Protein AF-M8BZ52-F1 (afdb_monomer_lite)

Foldseek 3Di:
DDDDDDPPDWDADPVPRDTHPDPVVNVVVVVVVVVVVVVVVVVVVVVVVVVVVVVVVVVVVVVVVVVVVVVVVVVVVPDDPDDDDDPDDPPPPDPPPDPPPPPPPPDD

Sequence (108 aa):
MAVTAAPGGFFLCVYCDRKFRSSQALGGHQNAHKTERSVAKRRLEMAAAKRRRDIAATKRAQHVSYSLSLAWKAREKAAPPGMLGPTGGKRARSSLERADELDLSLRL

Structure (mmCIF, N/CA/C/O backbone):
data_AF-M8BZ52-F1
#
_entry.id   AF-M8BZ52-F1
#
loop_
_atom_site.group_PDB
_atom_site.id
_atom_site.type_symbol
_atom_site.label_atom_id
_atom_site.label_alt_id
_atom_site.label_comp_id
_atom_site.label_asym_id
_atom_site.label_entity_id
_atom_site.label_seq_id
_atom_site.pdbx_PDB_ins_code
_atom_site.Cartn_x
_atom_site.Cartn_y
_atom_site.Cartn_z
_atom_site.occupancy
_atom_site.B_iso_or_equiv
_atom_site.auth_seq_id
_atom_site.auth_comp_id
_atom_site.auth_asym_id
_atom_site.auth_atom_id
_atom_site.pdbx_PDB_model_num
ATOM 1 N N . MET A 1 1 ? -3.275 9.400 33.314 1.00 44.19 1 MET A N 1
ATOM 2 C CA . MET A 1 1 ? -4.608 9.912 32.930 1.00 44.19 1 MET A CA 1
ATOM 3 C C . MET A 1 1 ? -5.636 8.848 33.279 1.00 44.19 1 MET A C 1
ATOM 5 O O . MET A 1 1 ? -5.594 7.779 32.687 1.00 44.19 1 MET A O 1
ATOM 9 N N . ALA A 1 2 ? -6.462 9.086 34.300 1.00 46.66 2 ALA A N 1
ATOM 10 C CA . ALA A 1 2 ? -7.495 8.148 34.735 1.00 46.66 2 ALA A CA 1
ATOM 11 C C . ALA A 1 2 ? -8.751 8.333 33.870 1.00 46.66 2 ALA A C 1
ATOM 13 O O . ALA A 1 2 ? -9.268 9.442 33.766 1.00 46.66 2 ALA A O 1
ATOM 14 N N . VAL A 1 3 ? -9.213 7.259 33.228 1.00 54.59 3 VAL A N 1
ATOM 15 C CA . VAL A 1 3 ? -10.483 7.239 32.492 1.00 54.59 3 VAL A CA 1
ATOM 16 C C . VAL A 1 3 ? -11.596 6.999 33.507 1.00 54.59 3 VAL A C 1
ATOM 18 O O . VAL A 1 3 ? -11.730 5.894 34.029 1.00 54.59 3 VAL A O 1
ATOM 21 N N . THR A 1 4 ? -12.391 8.025 33.802 1.00 50.62 4 THR A N 1
ATOM 22 C CA . THR A 1 4 ? -13.637 7.886 34.560 1.00 50.62 4 THR A CA 1
ATOM 23 C C . THR A 1 4 ? -14.707 7.301 33.637 1.00 50.62 4 THR A C 1
ATOM 25 O O . THR A 1 4 ? -15.335 7.997 32.844 1.00 50.62 4 THR A O 1
ATOM 28 N N . ALA A 1 5 ? -14.890 5.981 33.690 1.00 53.78 5 ALA A N 1
ATOM 29 C CA . ALA A 1 5 ? -16.001 5.322 33.015 1.00 53.78 5 ALA A CA 1
ATOM 30 C C . ALA A 1 5 ? -17.286 5.537 33.832 1.00 53.78 5 ALA A C 1
ATOM 32 O O . ALA A 1 5 ? -17.438 4.975 34.914 1.00 53.78 5 ALA A O 1
ATOM 33 N N . ALA A 1 6 ? -18.209 6.354 33.322 1.00 54.06 6 ALA A N 1
ATOM 34 C CA . ALA A 1 6 ? -19.573 6.404 33.840 1.00 54.06 6 ALA A CA 1
ATOM 35 C C . ALA A 1 6 ? -20.270 5.040 33.618 1.00 54.06 6 ALA A C 1
ATOM 37 O O . ALA A 1 6 ? -20.055 4.415 32.568 1.00 54.06 6 ALA A O 1
ATOM 38 N N . PRO A 1 7 ? -21.104 4.563 34.561 1.00 54.22 7 PRO A N 1
ATOM 39 C CA . PRO A 1 7 ? -21.791 3.281 34.439 1.00 54.22 7 PRO A CA 1
ATOM 40 C C . PRO A 1 7 ? -22.786 3.333 33.268 1.00 54.22 7 PRO A C 1
ATOM 42 O O . PRO A 1 7 ? -23.843 3.946 33.366 1.00 54.22 7 PRO A O 1
ATOM 45 N N . GLY A 1 8 ? -22.421 2.720 32.135 1.00 64.31 8 GLY A N 1
ATOM 46 C CA . GLY A 1 8 ? -23.273 2.593 30.941 1.00 64.31 8 GLY A CA 1
ATOM 47 C C . GLY A 1 8 ? -22.675 3.092 29.617 1.00 64.31 8 GLY A C 1
ATOM 48 O O . GLY A 1 8 ? -23.313 2.947 28.574 1.00 64.31 8 GLY A O 1
ATOM 49 N N . GLY A 1 9 ? -21.462 3.656 29.623 1.00 80.38 9 GLY A N 1
ATOM 50 C CA . GLY A 1 9 ? -20.800 4.144 28.408 1.00 80.38 9 GLY A CA 1
ATOM 51 C C . GLY A 1 9 ? -20.308 3.031 27.471 1.00 80.38 9 GLY A C 1
ATOM 52 O O . GLY A 1 9 ? -19.904 1.954 27.906 1.00 80.38 9 GLY A O 1
ATOM 53 N N . PHE A 1 10 ? -20.312 3.303 26.166 1.00 91.62 10 PHE A N 1
ATOM 54 C CA . PHE A 1 10 ? -19.679 2.454 25.157 1.00 91.62 10 PHE A CA 1
ATOM 55 C C . PHE A 1 10 ? -18.353 3.069 24.721 1.00 91.62 10 PHE A C 1
ATOM 57 O O . PHE A 1 10 ? -18.222 4.289 24.647 1.00 91.62 10 PHE A O 1
ATOM 64 N N . PHE A 1 11 ? -17.406 2.226 24.333 1.00 92.38 11 PHE A N 1
ATOM 65 C CA . PHE A 1 11 ? -16.172 2.648 23.684 1.00 92.38 11 PHE A CA 1
ATOM 66 C C . PHE A 1 11 ? -16.356 2.629 22.165 1.00 92.38 11 PHE A C 1
ATOM 68 O O . PHE A 1 11 ? -16.849 1.643 21.623 1.00 92.38 11 PHE A O 1
ATOM 75 N N . LEU A 1 12 ? -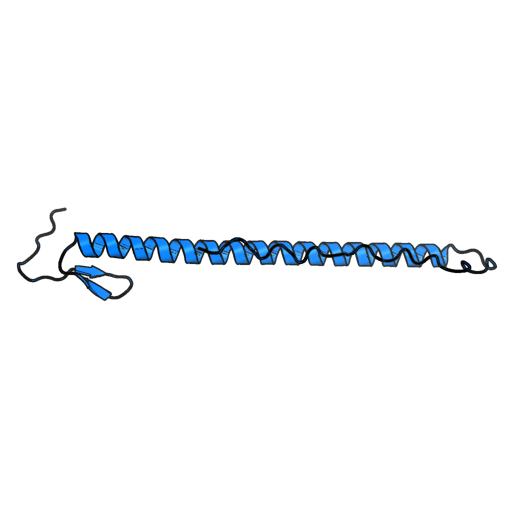15.974 3.699 21.473 1.00 94.44 12 LEU A N 1
ATOM 76 C CA . LEU A 1 12 ? -16.109 3.822 20.020 1.00 94.44 12 LEU A CA 1
ATOM 77 C C . LEU A 1 12 ? -14.757 3.662 19.328 1.00 94.44 12 LEU A C 1
ATOM 79 O O . LEU A 1 12 ? -13.742 4.182 19.794 1.00 94.44 12 LEU A O 1
ATOM 83 N N . CYS A 1 13 ? -14.740 2.971 18.192 1.00 95.19 13 CYS A N 1
ATOM 84 C CA . CYS A 1 13 ? -13.585 2.98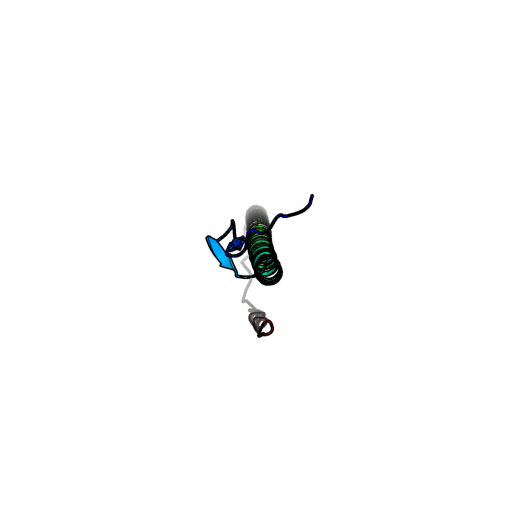3 17.304 1.00 95.19 13 CYS A CA 1
ATOM 85 C C . CYS A 1 13 ? -13.628 4.196 16.375 1.00 95.19 13 CYS A C 1
ATOM 87 O O . CYS A 1 13 ? -14.551 4.323 15.588 1.00 95.19 13 CYS A O 1
ATOM 89 N N . VAL A 1 14 ? -12.580 5.018 16.371 1.00 92.62 14 VAL A N 1
ATOM 90 C CA . VAL A 1 14 ? -12.475 6.215 15.509 1.00 92.62 14 VAL A CA 1
ATOM 91 C C . VAL A 1 14 ? -12.339 5.871 14.015 1.00 92.62 14 VAL A C 1
ATOM 93 O O . VAL A 1 14 ? -12.469 6.735 13.157 1.00 92.62 14 VAL A O 1
ATOM 96 N N . TYR A 1 15 ? -12.038 4.613 13.678 1.00 90.94 15 TYR A N 1
ATOM 97 C CA . TYR A 1 15 ? -11.826 4.194 12.289 1.00 90.94 15 TYR A CA 1
ATOM 98 C C . TYR A 1 15 ? -13.067 3.606 11.615 1.00 90.94 15 TYR A C 1
ATOM 100 O O . TYR A 1 15 ? -13.123 3.592 10.389 1.00 90.94 15 TYR A O 1
ATOM 108 N N . CYS A 1 16 ? -14.027 3.086 12.381 1.00 94.38 16 CYS A N 1
ATOM 109 C CA . CYS A 1 16 ? -15.225 2.448 11.825 1.00 94.38 16 CYS A CA 1
ATOM 110 C C . CYS A 1 16 ? -16.489 2.636 12.678 1.00 94.38 16 CYS A C 1
ATOM 112 O O . CYS A 1 16 ? -17.486 1.953 12.452 1.00 94.38 16 CYS A O 1
ATOM 114 N N . ASP A 1 17 ? -16.423 3.485 13.706 1.00 92.88 17 ASP A N 1
ATOM 115 C CA . ASP A 1 17 ? -17.514 3.867 14.611 1.00 92.88 17 ASP A CA 1
ATOM 116 C C . ASP A 1 17 ? -18.226 2.704 15.324 1.00 92.88 17 ASP A C 1
ATOM 118 O O . ASP A 1 17 ? -19.306 2.856 15.904 1.00 92.88 17 ASP A O 1
ATOM 122 N N . ARG A 1 18 ? -17.601 1.518 15.352 1.00 94.44 18 ARG A N 1
ATOM 123 C CA . ARG A 1 18 ? -18.109 0.370 16.111 1.00 94.44 18 ARG A CA 1
ATOM 124 C C . ARG A 1 18 ? -18.067 0.644 17.608 1.00 94.44 18 ARG A C 1
ATOM 126 O O . ARG A 1 18 ? -17.092 1.173 18.139 1.00 94.44 18 ARG A O 1
ATOM 133 N N . LYS A 1 19 ? -19.137 0.220 18.278 1.00 95.12 19 LYS A N 1
ATOM 134 C CA . LYS A 1 19 ? -19.357 0.351 19.717 1.00 95.12 19 LYS A CA 1
ATOM 135 C C . LYS A 1 19 ? -18.928 -0.918 20.451 1.00 95.12 19 LYS A C 1
ATOM 137 O O . LYS A 1 19 ? -19.351 -2.015 20.095 1.00 95.12 19 LYS A O 1
ATOM 142 N N . PHE A 1 20 ? -18.169 -0.759 21.526 1.00 94.38 20 PHE A N 1
ATOM 143 C CA . PHE A 1 20 ? -17.652 -1.834 22.367 1.00 94.38 20 PHE A CA 1
ATOM 144 C C . PHE A 1 20 ? -18.074 -1.626 23.818 1.00 94.38 20 PHE A C 1
ATOM 146 O O . PHE A 1 20 ? -18.188 -0.500 24.297 1.00 94.38 20 PHE A O 1
ATOM 153 N N . ARG A 1 21 ? -18.312 -2.730 24.530 1.00 93.12 21 ARG A N 1
ATOM 154 C CA . ARG A 1 21 ? -18.699 -2.725 25.952 1.00 93.12 21 ARG A CA 1
ATOM 155 C C . ARG A 1 21 ? -17.532 -2.694 26.921 1.00 93.12 21 ARG A C 1
ATOM 157 O O . ARG A 1 21 ? -17.733 -2.416 28.094 1.00 93.12 21 ARG A O 1
ATOM 164 N N . SER A 1 22 ? -16.323 -2.933 26.428 1.00 93.75 22 SER A N 1
ATOM 165 C CA . SER A 1 22 ? -15.102 -2.839 27.212 1.00 93.75 22 SER A CA 1
ATOM 166 C C . SER A 1 22 ? -13.982 -2.205 26.396 1.00 93.75 22 SER A C 1
ATOM 168 O O . SER A 1 22 ? -13.928 -2.328 25.167 1.00 93.75 22 SER A O 1
ATOM 170 N N . SER A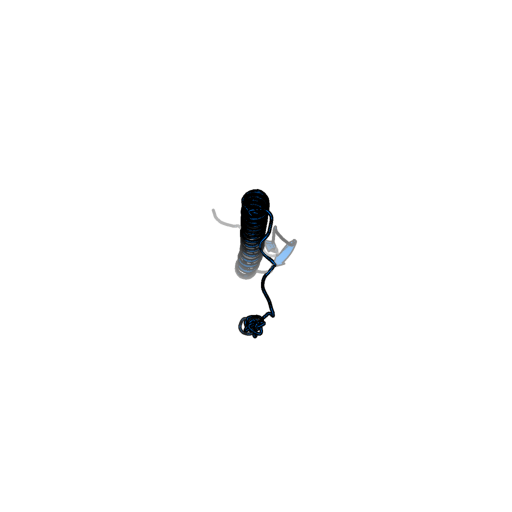 1 23 ? -13.060 -1.556 27.100 1.00 92.62 23 SER A N 1
ATOM 171 C CA . SER A 1 23 ? -11.826 -1.021 26.529 1.00 92.62 23 SER A CA 1
ATOM 172 C C . SER A 1 23 ? -10.934 -2.128 25.959 1.00 92.62 23 SER A C 1
ATOM 174 O O . SER A 1 23 ? -10.283 -1.915 24.942 1.00 92.62 23 SER A O 1
ATOM 176 N N . GLN A 1 24 ? -10.955 -3.332 26.545 1.00 95.69 24 GLN A N 1
ATOM 177 C CA . GLN A 1 24 ? -10.216 -4.493 26.039 1.00 95.69 24 GLN A CA 1
ATOM 178 C C . GLN A 1 24 ? -10.698 -4.924 24.646 1.00 95.69 24 GLN A C 1
ATOM 180 O O . GLN A 1 24 ? -9.878 -5.158 23.758 1.00 95.69 24 GLN A O 1
ATOM 185 N N . ALA A 1 25 ? -12.017 -4.981 24.427 1.00 95.31 25 ALA A N 1
ATOM 186 C CA . ALA A 1 25 ? -12.576 -5.316 23.119 1.00 95.31 25 ALA A CA 1
ATOM 187 C C . ALA A 1 25 ? -12.246 -4.240 22.070 1.00 95.31 25 ALA A C 1
ATOM 189 O O . ALA A 1 25 ? -11.867 -4.576 20.947 1.00 95.31 25 ALA A O 1
ATOM 190 N N . LEU A 1 26 ? -12.307 -2.956 22.452 1.00 96.69 26 LEU A N 1
ATOM 191 C CA . LEU A 1 26 ? -11.852 -1.862 21.590 1.00 96.69 26 LEU A CA 1
ATOM 192 C C . LEU A 1 26 ? -10.353 -1.989 21.264 1.00 96.69 26 LEU A C 1
ATOM 194 O O . LEU A 1 26 ? -9.973 -1.826 20.109 1.00 96.69 26 LEU A O 1
ATOM 198 N N . GLY A 1 27 ? -9.508 -2.312 22.246 1.00 95.75 27 GLY A N 1
ATOM 199 C CA . GLY A 1 27 ? -8.063 -2.464 22.054 1.00 95.75 27 GLY A CA 1
ATOM 200 C C . GLY A 1 27 ? -7.709 -3.583 21.070 1.00 95.75 27 GLY A C 1
ATOM 201 O O . GLY A 1 27 ? -6.936 -3.369 20.135 1.00 95.75 27 GLY A O 1
ATOM 202 N N . GLY A 1 28 ? -8.334 -4.758 21.210 1.00 96.56 28 GLY A N 1
ATOM 203 C CA . GLY A 1 28 ? -8.178 -5.852 20.244 1.00 96.56 28 GLY A CA 1
ATOM 204 C C . GLY A 1 28 ? -8.633 -5.459 18.834 1.00 96.56 28 GLY A C 1
ATOM 205 O O . GLY A 1 28 ? -7.956 -5.742 17.846 1.00 96.56 28 GLY A O 1
ATOM 206 N N . HIS A 1 29 ? -9.740 -4.726 18.739 1.00 96.50 29 HIS A N 1
ATOM 207 C CA . HIS A 1 29 ? -10.267 -4.232 17.472 1.00 96.50 29 HIS A CA 1
ATOM 208 C C . HIS A 1 29 ? -9.361 -3.183 16.798 1.00 96.50 29 HIS A C 1
ATOM 210 O O . HIS A 1 29 ? -9.128 -3.246 15.590 1.00 96.50 29 HIS A O 1
ATOM 216 N N . GLN A 1 30 ? -8.792 -2.247 17.561 1.00 95.88 30 GLN A N 1
ATOM 217 C CA . GLN A 1 30 ? -7.843 -1.260 17.037 1.00 95.88 30 GLN A CA 1
ATOM 218 C C . GLN A 1 30 ? -6.571 -1.920 16.489 1.00 95.88 30 GLN A C 1
ATOM 220 O O . GLN A 1 30 ? -6.039 -1.476 15.470 1.00 95.88 30 GLN A O 1
ATOM 225 N N . ASN A 1 31 ? -6.110 -3.006 17.115 1.00 94.88 31 ASN A N 1
ATOM 226 C CA . ASN A 1 31 ? -4.975 -3.776 16.610 1.00 94.88 31 ASN A CA 1
ATOM 227 C C . ASN A 1 31 ? -5.274 -4.422 15.254 1.00 94.88 31 ASN A C 1
ATOM 229 O O . ASN A 1 31 ? -4.424 -4.367 14.365 1.00 94.88 31 ASN A O 1
ATOM 233 N N . ALA A 1 32 ? -6.478 -4.968 15.056 1.00 94.12 32 ALA A N 1
ATOM 234 C CA . ALA A 1 32 ? -6.889 -5.488 13.752 1.00 94.12 32 ALA A CA 1
ATOM 235 C C . ALA A 1 32 ? -6.826 -4.390 12.677 1.00 94.12 32 ALA A C 1
ATOM 237 O O . ALA A 1 32 ? -6.171 -4.570 11.652 1.00 94.12 32 ALA A O 1
ATOM 238 N N . HIS A 1 33 ? -7.369 -3.204 12.962 1.00 94.38 33 HIS A N 1
ATOM 239 C CA . HIS A 1 33 ? -7.280 -2.063 12.048 1.00 94.38 33 HIS A CA 1
ATOM 240 C C . HIS A 1 33 ? -5.846 -1.612 11.756 1.00 94.38 33 HIS A C 1
ATOM 242 O O . HIS A 1 33 ? -5.521 -1.245 10.623 1.00 94.38 33 HIS A O 1
ATOM 248 N N . LYS A 1 34 ? -4.961 -1.640 12.757 1.00 92.44 34 LYS A N 1
ATOM 249 C CA . LYS A 1 34 ? -3.541 -1.330 12.562 1.00 92.44 34 LYS A CA 1
ATOM 250 C C . LYS A 1 34 ? -2.895 -2.320 11.590 1.00 92.44 34 LYS A C 1
ATOM 252 O O . LYS A 1 34 ? -2.171 -1.899 10.685 1.00 92.44 34 LYS A O 1
ATOM 257 N N . THR A 1 35 ? -3.180 -3.609 11.752 1.00 88.38 35 THR A N 1
ATOM 258 C CA . THR A 1 35 ? -2.681 -4.674 10.875 1.00 88.38 35 THR A CA 1
ATOM 259 C C . THR A 1 35 ? -3.223 -4.524 9.459 1.00 88.38 35 THR A C 1
ATOM 261 O O . THR A 1 35 ? -2.437 -4.495 8.515 1.00 88.38 35 THR A O 1
ATOM 264 N N . GLU A 1 36 ? -4.532 -4.331 9.295 1.00 87.94 36 GLU A N 1
ATOM 265 C CA . GLU A 1 36 ? -5.172 -4.106 7.992 1.00 87.94 36 GLU A CA 1
ATOM 266 C C . GLU A 1 36 ? -4.534 -2.929 7.246 1.00 87.94 36 GLU A C 1
ATOM 268 O O . GLU A 1 36 ? -4.137 -3.053 6.083 1.00 87.94 36 GLU A O 1
ATOM 273 N N . ARG A 1 37 ? -4.352 -1.794 7.935 1.00 86.25 37 ARG A N 1
ATOM 274 C CA . ARG A 1 37 ? -3.728 -0.600 7.354 1.00 86.25 37 ARG A CA 1
ATOM 275 C C . ARG A 1 37 ? -2.264 -0.842 6.982 1.00 86.25 37 ARG A C 1
ATOM 277 O O . ARG A 1 37 ? -1.813 -0.373 5.936 1.00 86.25 37 ARG A O 1
ATOM 284 N N . SER A 1 38 ? -1.519 -1.575 7.809 1.00 92.06 38 SER A N 1
ATOM 285 C CA . SER A 1 38 ? -0.126 -1.938 7.526 1.00 92.06 38 SER A CA 1
ATOM 286 C C . SER A 1 38 ? -0.010 -2.843 6.293 1.00 92.06 38 SER A C 1
ATOM 288 O O . SER A 1 38 ? 0.796 -2.574 5.400 1.00 92.06 38 SER A O 1
ATOM 290 N N . VAL A 1 39 ? -0.867 -3.862 6.190 1.00 91.88 39 VAL A N 1
ATOM 291 C CA . VAL A 1 39 ? -0.915 -4.777 5.041 1.00 91.88 39 VAL A CA 1
ATOM 292 C C . VAL A 1 39 ? -1.260 -4.019 3.762 1.00 91.88 39 VAL A C 1
ATOM 294 O O . VAL A 1 39 ? -0.585 -4.202 2.747 1.00 91.88 39 VAL A O 1
ATOM 297 N N . ALA A 1 40 ? -2.260 -3.134 3.805 1.00 90.88 40 ALA A N 1
A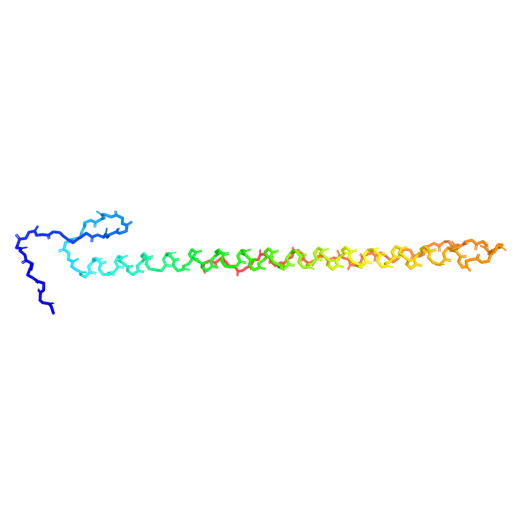TOM 298 C CA . ALA A 1 40 ? -2.629 -2.303 2.662 1.00 90.88 40 ALA A CA 1
ATOM 299 C C . ALA A 1 40 ? -1.448 -1.444 2.184 1.00 90.88 40 ALA A C 1
ATOM 301 O O . ALA A 1 40 ? -1.118 -1.454 0.997 1.00 90.88 40 ALA A O 1
ATOM 302 N N . LYS A 1 41 ? -0.747 -0.774 3.109 1.00 93.00 41 LYS A N 1
ATOM 303 C CA . LYS A 1 41 ? 0.447 0.020 2.787 1.00 93.00 41 LYS A CA 1
ATOM 304 C C . LYS A 1 41 ? 1.535 -0.831 2.124 1.00 93.00 41 LYS A C 1
ATOM 306 O O . LYS A 1 41 ? 2.009 -0.476 1.047 1.00 93.00 41 LYS A O 1
ATOM 311 N N . ARG A 1 42 ? 1.877 -1.986 2.706 1.00 95.06 42 ARG A N 1
ATOM 312 C CA . ARG A 1 42 ? 2.900 -2.890 2.153 1.00 95.06 42 ARG A CA 1
ATOM 313 C C . ARG A 1 42 ? 2.529 -3.389 0.754 1.00 95.06 42 ARG A C 1
ATOM 315 O O . ARG A 1 42 ? 3.391 -3.459 -0.117 1.00 95.06 42 ARG A O 1
ATOM 322 N N . ARG A 1 43 ? 1.254 -3.709 0.506 1.00 95.38 43 ARG A N 1
ATOM 323 C CA . ARG A 1 43 ? 0.769 -4.115 -0.828 1.00 95.38 43 ARG A CA 1
ATOM 324 C C . ARG A 1 43 ? 0.972 -3.010 -1.865 1.00 95.38 43 ARG A C 1
ATOM 326 O O . ARG A 1 43 ? 1.456 -3.288 -2.961 1.00 95.38 43 ARG A O 1
ATOM 333 N N . LEU A 1 44 ? 0.654 -1.763 -1.516 1.00 95.50 44 LEU A N 1
ATOM 334 C CA . LEU A 1 44 ? 0.861 -0.613 -2.401 1.00 95.50 44 LEU A CA 1
ATOM 335 C C . LEU A 1 44 ? 2.346 -0.383 -2.708 1.00 95.50 44 LEU A C 1
ATOM 337 O O . LEU A 1 44 ? 2.706 -0.158 -3.865 1.00 95.50 44 LEU A O 1
ATOM 341 N N . GLU A 1 45 ? 3.209 -0.488 -1.698 1.00 95.88 45 GLU A N 1
ATOM 342 C CA . GLU A 1 45 ? 4.662 -0.367 -1.856 1.00 95.88 45 GLU A CA 1
ATOM 343 C C . GLU A 1 45 ? 5.227 -1.463 -2.769 1.00 95.88 45 GLU A C 1
ATOM 345 O O . GLU A 1 45 ? 5.978 -1.167 -3.701 1.00 95.88 45 GLU A O 1
ATOM 350 N N . MET A 1 46 ? 4.808 -2.717 -2.575 1.00 95.56 46 MET A N 1
ATOM 351 C CA . MET A 1 46 ? 5.202 -3.840 -3.433 1.00 95.56 46 MET A CA 1
ATOM 352 C C . MET A 1 46 ? 4.749 -3.636 -4.882 1.00 95.56 46 MET A C 1
ATOM 354 O O . MET A 1 46 ? 5.537 -3.821 -5.813 1.00 95.56 46 MET A O 1
ATOM 358 N N . ALA A 1 47 ? 3.509 -3.187 -5.092 1.00 96.06 47 ALA A N 1
ATOM 359 C CA . ALA A 1 47 ? 2.998 -2.879 -6.424 1.00 96.06 47 ALA A CA 1
ATOM 360 C C . ALA A 1 47 ? 3.791 -1.740 -7.092 1.00 96.06 47 ALA A C 1
ATOM 362 O O . ALA A 1 47 ? 4.108 -1.812 -8.281 1.00 96.06 47 ALA A O 1
ATOM 363 N N . ALA A 1 48 ? 4.164 -0.703 -6.337 1.00 96.50 48 ALA A N 1
ATOM 364 C CA . ALA A 1 48 ? 5.010 0.377 -6.837 1.00 96.50 48 ALA A CA 1
ATOM 365 C C . ALA A 1 48 ? 6.424 -0.112 -7.196 1.00 96.50 48 ALA A C 1
ATOM 367 O O . ALA A 1 48 ? 6.950 0.262 -8.246 1.00 96.50 48 ALA A O 1
ATOM 368 N N . ALA A 1 49 ? 7.024 -0.977 -6.374 1.00 96.38 49 ALA A N 1
ATOM 369 C CA . ALA A 1 49 ? 8.327 -1.576 -6.651 1.00 96.38 49 ALA A CA 1
ATOM 370 C C . ALA A 1 49 ? 8.300 -2.442 -7.920 1.00 96.38 49 ALA A C 1
ATOM 372 O O . ALA A 1 49 ? 9.201 -2.326 -8.753 1.00 96.38 49 ALA A O 1
ATOM 373 N N . LYS A 1 50 ? 7.244 -3.246 -8.116 1.00 96.62 50 LYS A N 1
ATOM 374 C CA . LYS A 1 50 ? 7.039 -4.015 -9.351 1.00 96.62 50 LYS A CA 1
ATOM 375 C C . LYS A 1 50 ? 6.974 -3.095 -10.569 1.00 96.62 50 LYS A C 1
ATOM 377 O O . LYS A 1 50 ? 7.758 -3.272 -11.493 1.00 96.62 50 LYS A O 1
ATOM 382 N N . ARG A 1 51 ? 6.143 -2.045 -10.529 1.00 96.62 51 ARG A N 1
ATOM 383 C CA . ARG A 1 51 ? 6.050 -1.065 -11.628 1.00 96.62 51 ARG A CA 1
ATOM 384 C C . ARG A 1 51 ? 7.404 -0.440 -11.971 1.00 96.62 51 ARG A C 1
ATOM 386 O O . ARG A 1 51 ? 7.736 -0.305 -13.143 1.00 96.62 51 ARG A O 1
ATOM 393 N N . ARG A 1 52 ? 8.215 -0.088 -10.967 1.00 95.75 52 ARG A N 1
ATOM 394 C CA . ARG A 1 52 ? 9.571 0.447 -11.193 1.00 95.75 52 ARG A CA 1
ATOM 395 C C . ARG A 1 52 ? 10.479 -0.565 -11.898 1.00 95.75 52 ARG A C 1
ATOM 397 O O . ARG A 1 52 ? 11.207 -0.181 -12.813 1.00 95.75 52 ARG A O 1
ATOM 404 N N . ARG A 1 53 ? 10.431 -1.840 -11.495 1.00 96.25 53 ARG A N 1
ATOM 405 C CA . ARG A 1 53 ? 11.193 -2.922 -12.141 1.00 96.25 53 ARG A CA 1
ATOM 406 C C . ARG A 1 53 ? 10.753 -3.137 -13.583 1.00 96.25 53 ARG A C 1
ATOM 408 O O . ARG A 1 53 ? 11.617 -3.203 -14.452 1.00 96.25 53 ARG A O 1
ATOM 415 N N . ASP A 1 54 ? 9.447 -3.168 -13.828 1.00 96.19 54 ASP A N 1
ATOM 416 C CA . ASP A 1 54 ? 8.871 -3.349 -15.162 1.00 96.19 54 ASP A CA 1
ATOM 417 C C . ASP A 1 54 ? 9.317 -2.209 -16.096 1.00 96.19 54 ASP A C 1
ATOM 419 O O . ASP A 1 54 ? 9.857 -2.460 -17.170 1.00 96.19 54 ASP A O 1
ATOM 423 N N . ILE A 1 55 ? 9.240 -0.949 -15.646 1.00 96.12 55 ILE A N 1
ATOM 424 C CA . ILE A 1 55 ? 9.735 0.212 -16.410 1.00 96.12 55 ILE A CA 1
ATOM 425 C C . ILE A 1 55 ? 11.233 0.082 -16.725 1.00 96.12 55 ILE A C 1
ATOM 427 O O . ILE A 1 55 ? 11.658 0.340 -17.853 1.00 96.12 55 ILE A O 1
ATOM 431 N N . ALA A 1 56 ? 12.054 -0.313 -15.748 1.00 94.50 56 ALA A N 1
ATOM 432 C CA . ALA A 1 56 ? 13.490 -0.492 -15.957 1.00 94.50 56 ALA A CA 1
ATOM 433 C C . ALA A 1 56 ? 13.804 -1.647 -16.925 1.00 94.50 56 ALA A C 1
ATOM 435 O O . ALA A 1 56 ? 14.744 -1.556 -17.716 1.00 94.50 56 ALA A O 1
ATOM 436 N N . ALA A 1 57 ? 13.030 -2.734 -16.885 1.00 94.56 57 ALA A N 1
ATOM 437 C CA . ALA A 1 57 ? 13.139 -3.841 -17.830 1.00 94.56 57 ALA A CA 1
ATOM 438 C C . ALA A 1 57 ? 12.806 -3.384 -19.257 1.00 94.56 57 ALA A C 1
ATOM 440 O O . ALA A 1 57 ? 13.619 -3.591 -20.157 1.00 94.56 57 ALA A O 1
ATOM 441 N N . THR A 1 58 ? 11.696 -2.667 -19.445 1.00 95.38 58 THR A N 1
ATOM 442 C CA . THR A 1 58 ? 11.294 -2.134 -20.754 1.00 95.38 58 THR A CA 1
ATOM 443 C C . THR A 1 58 ? 12.339 -1.182 -21.327 1.00 95.38 58 THR A C 1
ATOM 445 O O . THR A 1 58 ? 12.719 -1.321 -22.487 1.00 95.38 58 THR A O 1
ATOM 448 N N . LYS A 1 59 ? 12.877 -0.259 -20.518 1.00 96.25 59 LYS A N 1
ATOM 449 C CA . LYS A 1 59 ? 13.946 0.653 -20.961 1.00 96.25 59 LYS A CA 1
ATOM 450 C C . LYS A 1 59 ? 15.201 -0.096 -21.412 1.00 96.25 59 LYS A C 1
ATOM 452 O O . LYS A 1 59 ? 15.780 0.241 -22.441 1.00 96.25 59 LYS A O 1
ATOM 457 N N . ARG A 1 60 ? 15.612 -1.132 -20.672 1.00 92.69 60 ARG A N 1
ATOM 458 C CA . ARG A 1 60 ? 16.755 -1.976 -21.057 1.00 92.69 60 ARG A CA 1
ATOM 459 C C . ARG A 1 60 ? 16.492 -2.721 -22.362 1.00 92.69 60 ARG A C 1
ATOM 461 O O . ARG A 1 60 ? 17.354 -2.707 -23.232 1.00 92.69 60 ARG A O 1
ATOM 468 N N . ALA A 1 61 ? 15.309 -3.310 -22.523 1.00 93.38 61 ALA A N 1
ATOM 469 C CA . ALA A 1 61 ? 14.930 -4.002 -23.753 1.00 93.38 61 ALA A CA 1
ATOM 470 C C . ALA A 1 61 ? 14.932 -3.058 -24.966 1.00 93.38 61 ALA A C 1
ATOM 472 O O . ALA A 1 61 ? 15.493 -3.393 -26.006 1.00 93.38 61 ALA A O 1
ATOM 473 N N . GLN A 1 62 ? 14.383 -1.849 -24.811 1.00 94.06 62 GLN A N 1
ATOM 474 C CA . GLN A 1 62 ? 14.421 -0.811 -25.844 1.00 94.06 62 GLN A CA 1
ATOM 475 C C . GLN A 1 62 ? 15.859 -0.432 -26.216 1.00 94.06 62 GLN A C 1
ATOM 477 O O . GLN A 1 62 ? 16.184 -0.375 -27.400 1.00 94.06 62 GLN A O 1
ATOM 482 N N . HIS A 1 63 ? 16.735 -0.228 -25.226 1.00 95.00 63 HIS A N 1
ATOM 483 C CA . HIS A 1 63 ? 18.141 0.093 -25.475 1.00 95.00 63 HIS A CA 1
ATOM 484 C C . HIS A 1 63 ? 18.859 -1.035 -26.229 1.00 95.00 63 HIS A C 1
ATOM 486 O O . HIS A 1 63 ? 19.498 -0.779 -27.244 1.00 95.00 63 HIS A O 1
ATOM 492 N N . VAL A 1 64 ? 18.699 -2.289 -25.791 1.00 94.69 64 VAL A N 1
ATOM 493 C CA . VAL A 1 64 ? 19.278 -3.462 -26.469 1.00 94.69 64 VAL A CA 1
ATOM 494 C C . VAL A 1 64 ? 18.771 -3.574 -27.907 1.00 94.69 64 VAL A C 1
ATOM 496 O O . VAL A 1 64 ? 19.574 -3.740 -28.823 1.00 94.69 64 VAL A O 1
ATOM 499 N N . SER A 1 65 ? 17.460 -3.429 -28.126 1.00 94.88 65 SER A N 1
ATOM 500 C CA . SER A 1 65 ? 16.862 -3.459 -29.466 1.00 94.88 65 SER A CA 1
ATOM 501 C C . SER A 1 65 ? 17.434 -2.367 -30.371 1.00 94.88 65 SER A C 1
ATOM 503 O O . SER A 1 65 ? 17.733 -2.626 -31.537 1.00 94.88 65 SER A O 1
ATOM 505 N N . TYR A 1 66 ? 17.599 -1.151 -29.847 1.00 94.44 66 TYR A N 1
ATOM 506 C CA . TYR A 1 66 ? 18.174 -0.036 -30.592 1.00 94.44 66 TYR A CA 1
ATOM 507 C C . TYR A 1 66 ? 19.646 -0.287 -30.939 1.00 94.44 66 TYR A C 1
ATOM 509 O O . TYR A 1 66 ? 20.034 -0.149 -32.098 1.00 94.44 66 TYR A O 1
ATOM 517 N N . SER A 1 67 ? 20.456 -0.735 -29.975 1.00 93.56 67 SER A N 1
ATOM 518 C CA . SER A 1 67 ? 21.866 -1.068 -30.202 1.00 93.56 67 SER A CA 1
ATOM 519 C C . SER A 1 67 ? 22.044 -2.192 -31.226 1.00 93.56 67 SER A C 1
ATOM 521 O O . SER A 1 67 ? 22.893 -2.073 -32.108 1.00 93.56 67 SER A O 1
ATOM 523 N N . LEU A 1 68 ? 21.226 -3.252 -31.168 1.00 93.38 68 LEU A N 1
ATOM 524 C CA . LEU A 1 68 ? 21.244 -4.310 -32.186 1.00 93.38 68 LEU A CA 1
ATOM 525 C C . LEU A 1 68 ? 20.879 -3.764 -33.568 1.00 93.38 68 LEU A C 1
ATOM 527 O O . LEU A 1 68 ? 21.537 -4.104 -34.549 1.00 93.38 68 LEU A O 1
ATOM 531 N N . SER A 1 69 ? 19.860 -2.904 -33.651 1.00 92.44 69 SER A N 1
ATOM 532 C CA . SER A 1 69 ? 19.469 -2.272 -34.914 1.00 92.44 69 SER A CA 1
ATOM 533 C C . SER A 1 69 ? 20.615 -1.454 -35.514 1.00 92.44 69 SER A C 1
ATOM 535 O O . SER A 1 69 ? 20.888 -1.560 -36.709 1.00 92.44 69 SER A O 1
ATOM 537 N N . LEU A 1 70 ? 21.330 -0.679 -34.692 1.00 92.00 70 LEU A N 1
ATOM 538 C CA . LEU A 1 70 ? 22.502 0.076 -35.134 1.00 92.00 70 LEU A CA 1
ATOM 539 C C . LEU A 1 70 ? 23.636 -0.838 -35.613 1.00 92.00 70 LEU A C 1
ATOM 541 O O . LEU A 1 70 ? 24.204 -0.592 -36.676 1.00 92.00 70 LEU A O 1
ATOM 545 N N . ALA A 1 71 ? 23.942 -1.902 -34.869 1.00 91.50 71 ALA A N 1
ATOM 546 C CA . ALA A 1 71 ? 24.979 -2.861 -35.246 1.00 91.50 71 ALA A CA 1
ATOM 547 C C . ALA A 1 71 ? 24.654 -3.561 -36.577 1.00 91.50 71 ALA A C 1
ATOM 549 O O . ALA A 1 71 ? 25.528 -3.719 -37.430 1.00 91.50 71 ALA A O 1
ATOM 550 N N . TRP A 1 72 ? 23.385 -3.925 -36.782 1.00 84.19 72 TRP A N 1
ATOM 551 C CA . TRP A 1 72 ? 22.909 -4.491 -38.041 1.00 84.19 72 TRP A CA 1
ATOM 552 C C . TRP A 1 72 ? 23.088 -3.505 -39.204 1.00 84.19 72 TRP A C 1
ATOM 554 O O . TRP A 1 72 ? 23.736 -3.855 -40.189 1.00 84.19 72 TRP A O 1
ATOM 564 N N . LYS A 1 73 ? 22.651 -2.245 -39.048 1.00 89.56 73 LYS A N 1
ATOM 565 C CA . LYS A 1 73 ? 22.826 -1.190 -40.068 1.00 89.56 73 LYS A CA 1
ATOM 566 C C . LYS A 1 73 ? 24.297 -0.929 -40.417 1.00 89.56 73 LYS A C 1
ATOM 568 O O . LYS A 1 73 ? 24.626 -0.674 -41.574 1.00 89.56 73 LYS A O 1
ATOM 573 N N . ALA A 1 74 ? 25.196 -0.975 -39.432 1.00 85.25 74 ALA A N 1
ATOM 574 C CA . ALA A 1 74 ? 26.630 -0.795 -39.660 1.00 85.25 74 ALA A CA 1
ATOM 575 C C . ALA A 1 74 ? 27.227 -1.948 -40.484 1.00 85.25 74 ALA A C 1
ATOM 577 O O . ALA A 1 74 ? 28.011 -1.708 -41.403 1.00 85.25 74 ALA A O 1
ATOM 578 N N . ARG A 1 75 ? 26.810 -3.191 -40.202 1.00 76.69 75 ARG A N 1
ATOM 579 C CA . ARG A 1 75 ? 27.235 -4.382 -40.951 1.00 76.69 75 ARG A CA 1
ATOM 580 C C . ARG A 1 75 ? 26.808 -4.331 -42.415 1.00 76.69 75 ARG A C 1
ATOM 582 O O . ARG A 1 75 ? 27.588 -4.720 -43.274 1.00 76.69 75 ARG A O 1
ATOM 589 N N . GLU A 1 76 ? 25.599 -3.855 -42.700 1.00 70.00 76 GLU A N 1
ATOM 590 C CA . GLU A 1 76 ? 25.116 -3.697 -44.077 1.00 70.00 76 GLU A CA 1
ATOM 591 C C . GLU A 1 76 ? 25.939 -2.678 -44.864 1.00 70.00 76 GLU A C 1
ATOM 593 O O . GLU A 1 76 ? 26.347 -2.954 -45.988 1.00 70.00 76 GLU A O 1
ATOM 598 N N . LYS A 1 77 ? 26.231 -1.515 -44.267 1.00 73.62 77 LYS A N 1
ATOM 599 C CA . LYS A 1 77 ? 27.038 -0.473 -44.920 1.00 73.62 77 LYS A CA 1
ATOM 600 C C . LYS A 1 77 ? 28.490 -0.890 -45.166 1.00 73.62 77 LYS A C 1
ATOM 602 O O . LYS A 1 77 ? 29.097 -0.391 -46.105 1.00 73.62 77 LYS A O 1
ATOM 607 N N . ALA A 1 78 ? 29.046 -1.765 -44.329 1.00 68.56 78 ALA A N 1
ATOM 608 C CA . ALA A 1 78 ? 30.412 -2.269 -44.460 1.00 68.56 78 ALA A CA 1
ATOM 609 C C . ALA A 1 78 ? 30.530 -3.507 -45.373 1.00 68.56 78 ALA A C 1
ATOM 611 O O . ALA A 1 78 ? 31.635 -4.014 -45.568 1.00 68.56 78 ALA A O 1
ATOM 612 N N . ALA A 1 79 ? 29.418 -4.022 -45.912 1.00 61.69 79 ALA A N 1
ATOM 613 C CA . ALA A 1 79 ? 29.445 -5.181 -46.794 1.00 61.69 79 ALA A CA 1
ATOM 614 C C . ALA A 1 79 ? 30.052 -4.800 -48.163 1.00 61.69 79 ALA A C 1
ATOM 616 O O . ALA A 1 79 ? 29.548 -3.881 -48.813 1.00 61.69 79 ALA A O 1
ATOM 617 N N . PRO A 1 80 ? 31.117 -5.481 -48.631 1.00 60.09 80 PRO A N 1
ATOM 618 C CA . PRO A 1 80 ? 31.670 -5.228 -49.956 1.00 60.09 80 PRO A CA 1
ATOM 619 C C . PRO A 1 80 ? 30.659 -5.632 -51.045 1.00 60.09 80 PRO A C 1
ATOM 621 O O . PRO A 1 80 ? 29.947 -6.630 -50.877 1.00 60.09 80 PRO A O 1
ATOM 624 N N . PRO A 1 81 ? 30.591 -4.911 -52.180 1.00 56.56 81 PRO A N 1
ATOM 625 C CA . PRO A 1 81 ? 29.737 -5.310 -53.293 1.00 56.56 81 PRO A CA 1
ATOM 626 C C . PRO A 1 81 ? 30.231 -6.647 -53.873 1.00 56.56 81 PRO A C 1
ATOM 628 O O . PRO A 1 81 ? 31.344 -6.721 -54.386 1.00 56.56 81 PRO A O 1
ATOM 631 N N . GLY A 1 82 ? 29.415 -7.709 -53.781 1.00 59.34 82 GLY A N 1
ATOM 632 C CA . GLY A 1 82 ? 29.632 -8.967 -54.519 1.00 59.34 82 GLY A CA 1
ATOM 633 C C . GLY A 1 82 ? 29.614 -10.294 -53.743 1.00 59.34 82 GLY A C 1
ATOM 634 O O . GLY A 1 82 ? 29.733 -11.337 -54.378 1.00 59.34 82 GLY A O 1
ATOM 635 N N . MET A 1 83 ? 29.439 -10.322 -52.417 1.00 49.84 83 MET A N 1
ATOM 636 C CA . MET A 1 83 ? 29.339 -11.595 -51.673 1.00 49.84 83 MET A CA 1
ATOM 637 C C . MET A 1 83 ? 27.875 -12.023 -51.487 1.00 49.84 83 MET A C 1
ATOM 639 O O . MET A 1 83 ? 27.118 -11.376 -50.762 1.00 49.84 83 MET A O 1
ATOM 643 N N . LEU A 1 84 ? 27.484 -13.121 -52.147 1.00 55.09 84 LEU A N 1
ATOM 644 C CA . LEU A 1 84 ? 26.195 -13.789 -51.953 1.00 55.09 84 LEU A CA 1
ATOM 645 C C . LEU A 1 84 ? 25.944 -14.082 -50.464 1.00 55.09 84 LEU A C 1
ATOM 647 O O . LEU A 1 84 ? 26.838 -14.489 -49.723 1.00 55.09 84 LEU A O 1
ATOM 651 N N . GLY A 1 85 ? 24.697 -13.865 -50.047 1.00 57.44 85 GLY A N 1
ATOM 652 C CA . GLY A 1 85 ? 24.238 -14.049 -48.675 1.00 57.44 85 GLY A CA 1
ATOM 653 C C . GLY A 1 85 ? 24.329 -15.496 -48.160 1.00 57.44 85 GLY A C 1
ATOM 654 O O . GLY A 1 85 ? 24.525 -16.438 -48.927 1.00 57.44 85 GLY A O 1
ATOM 655 N N . PRO A 1 86 ? 24.163 -15.684 -46.840 1.00 57.75 86 PRO A N 1
ATOM 656 C CA . PRO A 1 86 ? 24.336 -16.974 -46.185 1.00 57.75 86 PRO A CA 1
ATOM 657 C C . PRO A 1 86 ? 23.321 -18.007 -46.691 1.00 57.75 86 PRO A C 1
ATOM 659 O O . PRO A 1 86 ? 22.108 -17.838 -46.556 1.00 57.75 86 PRO A O 1
ATOM 662 N N . THR A 1 87 ? 23.830 -19.113 -47.233 1.00 52.41 87 THR A N 1
ATOM 663 C CA . THR A 1 87 ? 23.049 -20.314 -47.526 1.00 52.41 87 THR A CA 1
ATOM 664 C C . THR A 1 87 ? 22.490 -20.904 -46.232 1.00 52.41 87 THR A C 1
ATOM 666 O O . THR A 1 87 ? 23.247 -21.179 -45.306 1.00 52.41 87 THR A O 1
ATOM 669 N N . GLY A 1 88 ? 21.182 -21.166 -46.210 1.00 48.69 88 GLY A N 1
ATOM 670 C CA . GLY A 1 88 ? 20.590 -22.294 -45.485 1.00 48.69 88 GLY A CA 1
ATOM 671 C C . GLY A 1 88 ? 20.763 -22.302 -43.966 1.00 48.69 88 GLY A C 1
ATOM 672 O O . GLY A 1 88 ? 21.732 -22.827 -43.422 1.00 48.69 88 GLY A O 1
ATOM 673 N N . GLY A 1 89 ? 19.743 -21.807 -43.267 1.00 51.62 89 GLY A N 1
ATOM 674 C CA . GLY A 1 89 ? 1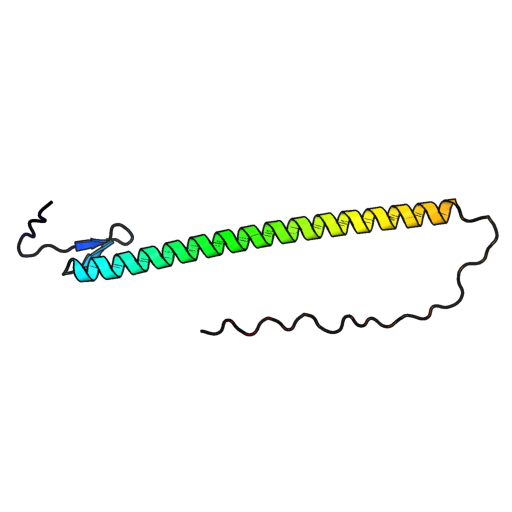9.677 -21.835 -41.816 1.00 51.62 89 GLY A CA 1
ATOM 675 C C . GLY A 1 89 ? 19.722 -23.240 -41.209 1.00 51.62 89 GLY A C 1
ATOM 676 O O . GLY A 1 89 ? 19.042 -24.168 -41.642 1.00 51.62 89 GLY A O 1
ATOM 677 N N . LYS A 1 90 ? 20.435 -23.344 -40.090 1.00 44.81 90 LYS A N 1
ATOM 678 C CA . LYS A 1 90 ? 20.136 -24.311 -39.035 1.00 44.81 90 LYS A CA 1
ATOM 679 C C . LYS A 1 90 ? 19.375 -23.513 -37.979 1.00 44.81 90 LYS A C 1
ATOM 681 O O . LYS A 1 90 ? 19.974 -22.805 -37.175 1.00 44.81 90 LYS A O 1
ATOM 686 N N . ARG A 1 91 ? 18.040 -23.541 -38.035 1.00 43.19 91 ARG A N 1
ATOM 687 C CA . ARG A 1 91 ? 17.203 -23.030 -36.941 1.00 43.19 91 ARG A CA 1
ATOM 688 C C . ARG A 1 91 ? 17.566 -23.829 -35.690 1.00 43.19 91 ARG A C 1
ATOM 690 O O . ARG A 1 91 ? 17.163 -24.984 -35.578 1.00 43.19 91 ARG A O 1
ATOM 697 N N . ALA A 1 92 ? 18.321 -23.234 -34.770 1.00 40.06 92 ALA A N 1
ATOM 698 C CA . ALA A 1 92 ? 18.361 -23.715 -33.400 1.00 40.06 92 ALA A CA 1
ATOM 699 C C . ALA A 1 92 ? 16.940 -23.542 -32.851 1.00 40.06 92 ALA A C 1
ATOM 701 O O . ALA A 1 92 ? 16.475 -22.422 -32.638 1.00 40.06 92 ALA A O 1
ATOM 702 N N . ARG A 1 93 ? 16.206 -24.656 -32.758 1.00 41.62 93 ARG A N 1
ATOM 703 C CA . ARG A 1 93 ? 14.886 -24.707 -32.131 1.00 41.62 93 ARG A CA 1
ATOM 704 C C . ARG A 1 93 ? 15.026 -24.132 -30.723 1.00 41.62 93 ARG A C 1
ATOM 706 O O . ARG A 1 93 ? 15.866 -24.568 -29.944 1.00 41.62 93 ARG A O 1
ATOM 713 N N . SER A 1 94 ? 14.208 -23.128 -30.452 1.00 46.00 94 SER A N 1
ATOM 714 C CA . SER A 1 94 ? 14.020 -22.482 -29.164 1.00 46.00 94 SER A CA 1
ATOM 715 C C . SER A 1 94 ? 13.857 -23.505 -28.039 1.00 46.00 94 SER A C 1
ATOM 717 O O . SER A 1 94 ? 12.861 -24.223 -28.014 1.00 46.00 94 SER A O 1
ATOM 719 N N . SER A 1 95 ? 14.774 -23.508 -27.073 1.00 38.31 95 SER A N 1
ATOM 720 C CA . SER A 1 95 ? 14.493 -24.022 -25.729 1.00 38.31 95 SER A CA 1
ATOM 721 C C . SER A 1 95 ? 14.099 -22.850 -24.832 1.00 38.31 95 SER A C 1
ATOM 723 O O . SER A 1 95 ? 14.761 -22.540 -23.847 1.00 38.31 95 SER A O 1
ATOM 725 N N . LEU A 1 96 ? 13.026 -22.160 -25.225 1.00 47.47 96 LEU A N 1
ATOM 726 C CA . LEU A 1 96 ? 12.219 -21.345 -24.320 1.00 47.47 96 LEU A CA 1
ATOM 727 C C . LEU A 1 96 ? 11.086 -22.245 -23.809 1.00 47.47 96 LEU A C 1
ATOM 729 O O . LEU A 1 96 ? 9.910 -21.963 -24.002 1.00 47.47 96 LEU A O 1
ATOM 733 N N . GLU A 1 97 ? 11.443 -23.393 -23.239 1.00 43.38 97 GLU A N 1
ATOM 734 C CA . GLU A 1 97 ? 10.488 -24.191 -22.485 1.00 43.38 97 GLU A CA 1
ATOM 735 C C . GLU A 1 97 ? 10.441 -23.601 -21.075 1.00 43.38 97 GLU A C 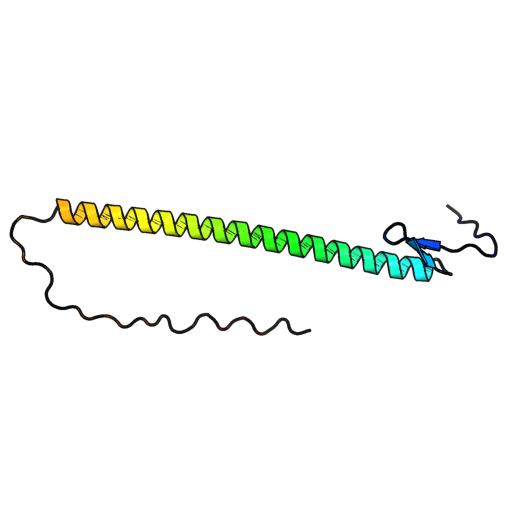1
ATOM 737 O O . GLU A 1 97 ? 11.341 -23.792 -20.264 1.00 43.38 97 GLU A O 1
ATOM 742 N N . ARG A 1 98 ? 9.349 -22.868 -20.835 1.00 51.62 98 ARG A N 1
ATOM 743 C CA . ARG A 1 98 ? 8.602 -22.904 -19.575 1.00 51.62 98 ARG A CA 1
ATOM 744 C C . ARG A 1 98 ? 9.336 -22.344 -18.345 1.00 51.62 98 ARG A C 1
ATOM 746 O O . ARG A 1 98 ? 9.787 -23.070 -17.472 1.00 51.62 98 ARG A O 1
ATOM 753 N N . ALA A 1 99 ? 9.339 -21.016 -18.233 1.00 43.84 99 ALA A N 1
ATOM 754 C CA . ALA A 1 99 ? 9.480 -20.322 -16.947 1.00 43.84 99 ALA A CA 1
ATOM 755 C C . ALA A 1 99 ? 8.153 -19.667 -16.503 1.00 43.84 99 ALA A C 1
ATOM 757 O O . ALA A 1 99 ? 8.164 -18.657 -15.806 1.00 43.84 99 ALA A O 1
ATOM 758 N N . ASP A 1 100 ? 7.019 -20.245 -16.915 1.00 45.66 100 ASP A N 1
ATOM 759 C CA . ASP A 1 100 ? 5.673 -19.896 -16.433 1.00 45.66 100 ASP A CA 1
ATOM 760 C C . ASP A 1 100 ? 5.159 -20.991 -15.480 1.00 45.66 100 ASP A C 1
ATOM 762 O O . ASP A 1 100 ? 4.102 -21.574 -15.669 1.00 45.66 100 ASP A O 1
ATOM 766 N N . GLU A 1 101 ? 5.978 -21.359 -14.495 1.00 56.22 101 GLU A N 1
ATOM 767 C CA . GLU A 1 101 ? 5.607 -22.325 -13.448 1.00 56.22 101 GLU A CA 1
ATOM 768 C C . GLU A 1 101 ? 6.222 -21.902 -12.111 1.00 56.22 101 GLU A C 1
ATOM 770 O O . GLU A 1 101 ? 6.970 -22.624 -11.463 1.00 56.22 101 GLU A O 1
ATOM 775 N N . LEU A 1 102 ? 5.925 -20.668 -11.699 1.00 52.91 102 LEU A N 1
ATOM 776 C CA . LEU A 1 102 ? 6.015 -20.270 -10.294 1.00 52.91 102 LEU A CA 1
ATOM 777 C C . LEU A 1 102 ? 4.876 -19.304 -9.941 1.00 52.91 102 LEU A C 1
ATOM 779 O O . LEU A 1 102 ? 5.089 -18.185 -9.482 1.00 52.91 102 LEU A O 1
ATOM 783 N N . ASP A 1 103 ? 3.646 -19.783 -10.119 1.00 54.06 103 ASP A N 1
ATOM 784 C CA . ASP A 1 103 ? 2.504 -19.361 -9.306 1.00 54.06 103 ASP A CA 1
ATOM 785 C C . ASP A 1 103 ? 1.903 -20.592 -8.626 1.00 54.06 103 ASP A C 1
ATOM 787 O O . ASP A 1 103 ? 0.867 -21.088 -9.044 1.00 54.06 103 ASP A O 1
ATOM 791 N N . LEU A 1 104 ? 2.568 -21.141 -7.600 1.00 54.28 104 LEU A N 1
ATOM 792 C CA . LEU A 1 104 ? 1.888 -22.028 -6.648 1.00 54.28 104 LEU A CA 1
ATOM 793 C C . LEU A 1 104 ? 2.653 -22.218 -5.330 1.00 54.28 104 LEU A C 1
ATOM 795 O O . LEU A 1 104 ? 3.124 -23.307 -5.029 1.00 54.28 104 LEU A O 1
ATOM 799 N N . SER A 1 105 ? 2.755 -21.168 -4.510 1.00 51.69 105 SER A N 1
ATOM 800 C CA . SER A 1 105 ? 2.815 -21.287 -3.037 1.00 51.69 105 SER A CA 1
ATOM 801 C C . SER A 1 105 ? 2.695 -19.914 -2.380 1.00 51.69 105 SER A C 1
ATOM 803 O O . SER A 1 105 ? 3.642 -19.380 -1.817 1.00 51.69 105 SER A O 1
ATOM 805 N N . LEU A 1 106 ? 1.496 -19.342 -2.439 1.00 51.81 106 LEU A N 1
ATOM 806 C CA . LEU A 1 106 ? 0.979 -18.537 -1.331 1.00 51.81 106 LEU A CA 1
ATOM 807 C C . LEU A 1 106 ? -0.508 -18.885 -1.147 1.00 51.81 106 LEU A C 1
ATOM 809 O O . LEU A 1 106 ? -1.402 -18.049 -1.257 1.00 51.81 106 LEU A O 1
ATOM 813 N N . ARG A 1 107 ? -0.769 -20.185 -0.957 1.00 63.31 107 ARG A N 1
ATOM 814 C CA . ARG A 1 107 ? -2.017 -20.682 -0.375 1.00 63.31 107 ARG A CA 1
ATOM 815 C C . ARG A 1 107 ? -1.821 -20.755 1.142 1.00 63.31 107 ARG A C 1
ATOM 817 O O . ARG A 1 107 ? -0.932 -21.478 1.580 1.00 63.31 107 ARG A O 1
ATOM 824 N N . LEU A 1 108 ? -2.712 -20.042 1.841 1.00 41.91 108 LEU A N 1
ATOM 825 C CA . LEU A 1 108 ? -2.906 -19.882 3.293 1.00 41.91 108 LEU A CA 1
ATOM 826 C C . LEU A 1 108 ? -1.859 -19.051 4.050 1.00 41.91 108 LEU A C 1
ATOM 828 O O . LEU A 1 108 ? -0.711 -19.503 4.224 1.00 41.91 108 LEU A O 1
#

Organism: Aegilops tauschii (NCBI:txid37682)

pLDDT: mean 77.84, std 20.56, range [38.31, 96.69]

InterPro domains:
  IPR013087 Zinc finger C2H2-type [PS00028] (13-33)
  IPR013087 Zinc finger C2H2-type [PS50157] (11-38)
  IPR036236 Zinc finger C2H2 superfamily [SSF57667] (7-48)
  IPR045320 Zinc finger protein JAGGED/STAMENLESS 1-like [PTHR45730] (7-70)

Radius of gyration: 31.55 Å; chains: 1; bounding box: 55×35×89 Å

Secondary structure (DSSP, 8-state):
------TTPPEE-TTT--EESSHHHHHHHHHHHHHHHHHHHHHHHHHHHHHHHHHHHHHHHHHHHHHHHHHHHHHHHT--TT-PPPP---------------------